Protein AF-A0A3A8Z118-F1 (afdb_monomer)

Sequence (163 aa):
MNEQLIKLVSIFTALAFLLFGGISSLDNIFSGIDKTSILKLLMIGCIWGICLVNLIFVFLFCVSKMTRLNFASTSNPDGTIFQKYPIFWWTNYIIISIFLISAFFYFLVEIRYMEWLLKKMHKEAGIVFLLGGCVLLALIVKMKSVLVEKCNNALHKNEKNGD

Structure (mmCIF, N/CA/C/O backbone):
data_AF-A0A3A8Z118-F1
#
_entry.id   AF-A0A3A8Z118-F1
#
loop_
_atom_site.group_PDB
_atom_site.id
_atom_site.type_symbol
_atom_site.label_atom_id
_atom_site.label_alt_id
_atom_site.label_comp_id
_atom_site.label_asym_id
_atom_site.label_entity_id
_atom_site.label_seq_id
_atom_site.pdbx_PDB_ins_code
_atom_site.Cartn_x
_atom_site.Cartn_y
_atom_site.Cartn_z
_atom_site.occupancy
_atom_site.B_iso_or_equiv
_atom_site.auth_seq_id
_atom_site.auth_comp_id
_atom_site.auth_asym_id
_atom_site.auth_atom_id
_atom_site.pdbx_PDB_model_num
ATOM 1 N N . MET A 1 1 ? -15.848 9.497 34.138 1.00 59.84 1 MET A N 1
ATOM 2 C CA . MET A 1 1 ? -15.289 10.431 33.129 1.00 59.84 1 MET A CA 1
ATOM 3 C C . MET A 1 1 ? -13.767 10.342 32.992 1.00 59.84 1 MET A C 1
ATOM 5 O O . MET A 1 1 ? -13.299 10.327 31.864 1.00 59.84 1 MET A O 1
ATOM 9 N N . ASN A 1 2 ? -12.990 10.217 34.079 1.00 71.12 2 ASN A N 1
ATOM 10 C CA . ASN A 1 2 ? -11.518 10.225 34.002 1.00 71.12 2 ASN A CA 1
ATOM 11 C C . ASN A 1 2 ? -10.911 8.986 33.300 1.00 71.12 2 ASN A C 1
ATOM 13 O O . ASN A 1 2 ? -10.010 9.106 32.480 1.00 71.12 2 ASN A O 1
ATOM 17 N N . GLU A 1 3 ? -11.453 7.790 33.542 1.00 74.25 3 GLU A N 1
ATOM 18 C CA . GLU A 1 3 ? -10.917 6.545 32.962 1.00 74.25 3 GLU A CA 1
ATOM 19 C C . GLU A 1 3 ? -11.049 6.454 31.437 1.00 74.25 3 GLU A C 1
ATOM 21 O O . GLU A 1 3 ? -10.192 5.885 30.765 1.00 74.25 3 GLU A O 1
ATOM 26 N N . GLN A 1 4 ? -12.125 7.004 30.875 1.00 78.31 4 GLN A N 1
ATOM 27 C CA . GLN A 1 4 ? -12.368 6.979 29.433 1.00 78.31 4 GLN A CA 1
ATOM 28 C C . GLN A 1 4 ? -11.451 7.968 28.705 1.00 78.31 4 GLN A C 1
ATOM 30 O O . GLN A 1 4 ? -10.922 7.640 27.645 1.00 78.31 4 GLN A O 1
ATOM 35 N N . LEU A 1 5 ? -11.196 9.131 29.317 1.00 80.00 5 LEU A N 1
ATOM 36 C CA . LEU A 1 5 ? -10.218 10.106 28.837 1.00 80.00 5 LEU A CA 1
ATOM 37 C C . LEU A 1 5 ? -8.804 9.506 28.838 1.00 80.00 5 LEU A C 1
ATOM 39 O O . LEU A 1 5 ? -8.121 9.559 27.822 1.00 80.00 5 LEU A O 1
ATOM 43 N N . 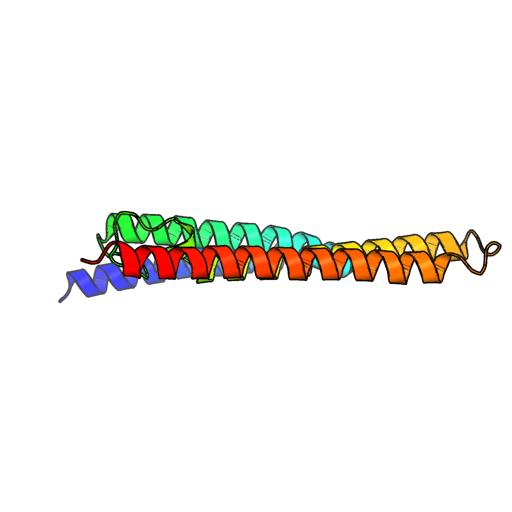ILE A 1 6 ? -8.396 8.864 29.940 1.00 80.69 6 ILE A N 1
ATOM 44 C CA . ILE A 1 6 ? -7.073 8.227 30.058 1.00 80.69 6 ILE A CA 1
ATOM 45 C C . ILE A 1 6 ? -6.897 7.117 29.007 1.00 80.69 6 ILE A C 1
ATOM 47 O O . ILE A 1 6 ? -5.845 7.039 28.375 1.00 80.69 6 ILE A O 1
ATOM 51 N N . LYS A 1 7 ? -7.930 6.294 28.766 1.00 80.19 7 LYS A N 1
ATOM 52 C CA . LYS A 1 7 ? -7.915 5.254 27.718 1.00 80.19 7 LYS A CA 1
ATOM 53 C C . LYS A 1 7 ? -7.808 5.837 26.309 1.00 80.19 7 LYS A C 1
ATOM 55 O O . LYS A 1 7 ? -7.098 5.287 25.476 1.00 80.19 7 LYS A O 1
ATOM 60 N N . LEU A 1 8 ? -8.504 6.935 26.022 1.00 82.94 8 LEU A N 1
ATOM 61 C CA . LEU A 1 8 ? -8.442 7.569 24.706 1.00 82.94 8 LEU A CA 1
ATOM 62 C C . LEU A 1 8 ? -7.069 8.204 24.460 1.00 82.94 8 LEU A C 1
ATOM 64 O O . LEU A 1 8 ? -6.482 8.005 23.397 1.00 82.94 8 LEU A O 1
ATOM 68 N N . VAL A 1 9 ? -6.531 8.905 25.460 1.00 86.12 9 VAL A N 1
ATOM 69 C CA . VAL A 1 9 ? -5.201 9.520 25.387 1.00 86.12 9 VAL A CA 1
ATOM 70 C C . VAL A 1 9 ? -4.116 8.456 25.218 1.00 86.12 9 VAL A C 1
ATOM 72 O O . VAL A 1 9 ? -3.229 8.636 24.391 1.00 86.12 9 VAL A O 1
ATOM 75 N N . SER A 1 10 ? -4.189 7.321 25.922 1.00 81.81 10 SER A N 1
ATOM 76 C CA . SER A 1 10 ? -3.182 6.260 25.783 1.00 81.81 10 SER A CA 1
ATOM 77 C C . SER A 1 10 ? -3.195 5.598 24.400 1.00 81.81 10 SER A C 1
ATOM 79 O O . SER A 1 10 ? -2.128 5.351 23.836 1.00 81.81 10 SER A O 1
ATOM 81 N N . ILE A 1 11 ? -4.376 5.380 23.810 1.00 86.62 11 ILE A N 1
ATOM 82 C CA . ILE A 1 11 ? -4.508 4.879 22.432 1.00 86.62 11 ILE A CA 1
ATOM 83 C C . ILE A 1 11 ? -3.936 5.881 21.435 1.00 86.62 11 ILE A C 1
ATOM 85 O O . ILE A 1 11 ? -3.185 5.496 20.539 1.00 86.62 11 ILE A O 1
ATOM 89 N N . PHE A 1 12 ? -4.279 7.160 21.593 1.00 86.75 12 PHE A N 1
ATOM 90 C CA . PHE A 1 12 ? -3.798 8.216 20.715 1.00 86.75 12 PHE A CA 1
ATOM 91 C C . PHE A 1 12 ? -2.272 8.347 20.774 1.00 86.75 12 PHE A C 1
ATOM 93 O O . PHE A 1 12 ? -1.625 8.352 19.731 1.00 86.75 12 PHE A O 1
ATOM 100 N N . THR A 1 13 ? -1.685 8.365 21.972 1.00 89.94 13 THR A N 1
ATOM 101 C CA . THR A 1 13 ? -0.229 8.439 22.161 1.00 89.94 13 THR A CA 1
ATOM 102 C C . THR A 1 13 ? 0.486 7.251 21.523 1.00 89.94 13 THR A C 1
ATOM 104 O O . THR A 1 13 ? 1.481 7.427 20.824 1.00 89.94 13 THR A O 1
ATOM 107 N N . ALA A 1 14 ? -0.028 6.037 21.713 1.00 88.06 14 ALA A N 1
ATOM 108 C CA . ALA A 1 14 ? 0.589 4.848 21.143 1.00 88.06 14 ALA A CA 1
ATOM 109 C C . ALA A 1 14 ? 0.462 4.796 19.605 1.00 88.06 14 ALA A C 1
ATOM 111 O O . ALA A 1 14 ? 1.430 4.446 18.929 1.00 88.06 14 ALA A O 1
ATOM 112 N N . LEU A 1 15 ? -0.675 5.228 19.038 1.00 89.00 15 LEU A N 1
ATOM 113 C CA . LEU A 1 15 ? -0.822 5.416 17.587 1.00 89.00 15 LEU A CA 1
ATOM 114 C C . LEU A 1 15 ? 0.132 6.486 17.050 1.00 89.00 15 LEU A C 1
ATOM 116 O O . LEU A 1 15 ? 0.747 6.280 16.008 1.00 89.00 15 LEU A O 1
ATOM 120 N N . ALA A 1 16 ? 0.280 7.607 17.757 1.00 90.50 16 ALA A N 1
ATOM 121 C CA . ALA A 1 16 ? 1.174 8.686 17.362 1.00 90.50 16 ALA A CA 1
ATOM 122 C C . ALA A 1 16 ? 2.636 8.220 17.333 1.00 90.50 16 ALA A C 1
ATOM 124 O O . ALA A 1 16 ? 3.325 8.462 16.348 1.00 90.50 16 ALA A O 1
ATOM 125 N N . PHE A 1 17 ? 3.103 7.485 18.346 1.00 90.81 17 PHE A N 1
ATOM 126 C CA . PHE A 1 17 ? 4.460 6.925 18.342 1.00 90.81 17 PHE A CA 1
ATOM 127 C C . PHE A 1 17 ? 4.691 5.927 17.215 1.00 90.81 17 PHE A C 1
ATOM 129 O O . PHE A 1 17 ? 5.751 5.937 16.593 1.00 90.81 17 PHE A O 1
ATOM 136 N N . LEU A 1 18 ? 3.696 5.102 16.913 1.00 92.06 18 LEU A N 1
ATOM 137 C CA . LEU A 1 18 ? 3.774 4.152 15.815 1.00 92.06 18 LEU A CA 1
ATOM 138 C C . LEU A 1 18 ? 3.810 4.862 14.452 1.00 92.06 18 LEU A C 1
ATOM 140 O O . LEU A 1 18 ? 4.612 4.497 13.597 1.00 92.06 18 LEU A O 1
ATOM 144 N N . LEU A 1 19 ? 3.004 5.911 14.261 1.00 91.06 19 LEU A N 1
ATOM 145 C CA . LEU A 1 19 ? 3.004 6.716 13.037 1.00 91.06 19 LEU A CA 1
ATOM 146 C C . LEU A 1 19 ? 4.286 7.536 12.877 1.00 91.06 19 LEU A C 1
ATOM 148 O O . LEU A 1 19 ? 4.879 7.511 11.804 1.00 91.06 19 LEU A O 1
ATOM 152 N N . PHE A 1 20 ? 4.745 8.229 13.920 1.00 92.00 20 PHE A N 1
ATOM 153 C CA . PHE A 1 20 ? 5.975 9.026 13.865 1.00 92.00 20 PHE A CA 1
ATOM 154 C C . PHE A 1 20 ? 7.226 8.154 13.745 1.00 92.00 20 PHE A C 1
ATOM 156 O O . PHE A 1 20 ? 8.113 8.472 12.953 1.00 92.00 20 PHE A O 1
ATOM 163 N N . GLY A 1 21 ? 7.276 7.021 14.452 1.00 90.44 21 GLY A N 1
ATOM 164 C CA . GLY A 1 21 ? 8.319 6.011 14.258 1.00 90.44 21 GLY A CA 1
ATOM 165 C C . GLY A 1 21 ? 8.297 5.447 12.837 1.00 90.44 21 GLY A C 1
ATOM 166 O O . GLY A 1 21 ? 9.344 5.273 12.216 1.00 90.44 21 GLY A O 1
ATOM 167 N N . GLY A 1 22 ? 7.096 5.265 12.283 1.00 91.12 22 GLY A N 1
ATOM 168 C CA . GLY A 1 22 ? 6.890 4.962 10.877 1.00 91.12 22 GLY A CA 1
ATOM 169 C C . GLY A 1 22 ? 7.508 6.011 9.952 1.00 91.12 22 GLY A C 1
ATOM 170 O O . GLY A 1 22 ? 8.419 5.715 9.188 1.00 91.12 22 GLY A O 1
ATOM 171 N N . ILE A 1 23 ? 7.056 7.259 10.034 1.00 91.50 23 ILE A N 1
ATOM 172 C CA . ILE A 1 23 ? 7.531 8.350 9.172 1.00 91.50 23 ILE A CA 1
ATOM 173 C C . ILE A 1 23 ? 9.059 8.478 9.229 1.00 91.50 23 ILE A C 1
ATOM 175 O O . ILE A 1 23 ? 9.691 8.584 8.184 1.00 91.50 23 ILE A O 1
ATOM 179 N N . SER A 1 24 ? 9.664 8.373 10.415 1.00 92.81 24 SER A N 1
ATOM 180 C CA . SER A 1 24 ? 11.125 8.394 10.565 1.00 92.81 24 SER A CA 1
ATOM 181 C C . SER A 1 24 ? 11.815 7.217 9.857 1.00 92.81 24 SER A C 1
ATOM 183 O O . SER A 1 24 ? 12.862 7.385 9.234 1.00 92.81 24 SER A O 1
ATOM 185 N N . SER A 1 25 ? 11.226 6.018 9.891 1.00 90.50 25 SER A N 1
ATOM 186 C CA . SER A 1 25 ? 11.740 4.876 9.129 1.00 90.50 25 SER A CA 1
ATOM 187 C C . SER A 1 25 ? 11.601 5.073 7.617 1.00 90.50 25 SER A C 1
ATOM 189 O O . SER A 1 25 ? 12.498 4.651 6.890 1.00 90.50 25 SER A O 1
ATOM 191 N N . LEU A 1 26 ? 10.514 5.688 7.141 1.00 90.44 26 LEU A N 1
ATOM 192 C CA . LEU A 1 26 ? 10.334 6.001 5.721 1.00 90.44 26 LEU A CA 1
ATOM 193 C C . LEU A 1 26 ? 11.337 7.052 5.245 1.00 90.44 26 LEU A C 1
ATOM 195 O O . LEU A 1 26 ? 11.917 6.899 4.174 1.00 90.44 26 LEU A O 1
ATOM 199 N N . ASP A 1 27 ? 11.575 8.075 6.061 1.00 90.31 27 ASP A N 1
ATOM 200 C CA . ASP A 1 27 ? 12.546 9.129 5.781 1.00 90.31 27 ASP A CA 1
ATOM 201 C C . ASP A 1 27 ? 13.967 8.562 5.643 1.00 90.31 27 ASP A C 1
ATOM 203 O O . ASP A 1 27 ? 14.675 8.874 4.693 1.00 90.31 27 ASP A O 1
ATOM 207 N N . ASN A 1 28 ? 14.348 7.603 6.494 1.00 87.88 28 ASN A N 1
ATOM 208 C CA . ASN A 1 28 ? 15.620 6.882 6.362 1.00 87.88 28 ASN A CA 1
ATOM 209 C C . ASN A 1 28 ? 15.716 6.007 5.097 1.00 87.88 28 ASN A C 1
ATOM 211 O O . ASN A 1 28 ? 16.806 5.801 4.568 1.00 87.88 28 ASN A O 1
ATOM 215 N N . ILE A 1 29 ? 14.598 5.474 4.596 1.00 86.56 29 ILE A N 1
ATOM 216 C CA . ILE A 1 29 ? 14.576 4.759 3.308 1.00 86.56 29 ILE A CA 1
ATOM 217 C C . ILE A 1 29 ? 14.739 5.761 2.155 1.00 86.56 29 ILE A C 1
ATOM 219 O O . ILE A 1 29 ? 15.408 5.465 1.164 1.00 86.56 29 ILE A O 1
ATOM 223 N N . PHE A 1 30 ? 14.161 6.956 2.292 1.00 83.75 30 PHE A N 1
ATOM 224 C CA . PHE A 1 30 ? 14.249 8.043 1.320 1.00 83.75 30 PHE A CA 1
ATOM 225 C C . PHE A 1 30 ? 15.589 8.788 1.344 1.00 83.75 30 PHE A C 1
ATOM 227 O O . PHE A 1 30 ? 16.051 9.231 0.300 1.00 83.75 30 PHE A O 1
ATOM 234 N N . SER A 1 31 ? 16.308 8.846 2.458 1.00 83.19 31 SER A N 1
ATOM 235 C CA . SER A 1 31 ? 17.651 9.441 2.486 1.00 83.19 31 SER A CA 1
ATOM 236 C C . SER A 1 31 ? 18.685 8.638 1.673 1.00 83.19 31 SER A C 1
ATOM 238 O O . SER A 1 31 ? 19.727 9.167 1.296 1.00 83.19 31 SER A O 1
ATOM 240 N N . GLY A 1 32 ? 18.381 7.387 1.301 1.00 73.75 32 GLY A N 1
ATOM 241 C CA . GLY A 1 32 ? 19.169 6.575 0.361 1.00 73.75 32 GLY A CA 1
ATOM 242 C C . GLY A 1 32 ? 18.953 6.887 -1.133 1.00 73.75 32 GLY A C 1
ATOM 243 O O . GLY A 1 32 ? 19.500 6.177 -1.988 1.00 73.75 32 GLY A O 1
ATOM 244 N N . ILE A 1 33 ? 18.152 7.908 -1.469 1.00 67.50 33 ILE A N 1
ATOM 245 C CA . ILE A 1 33 ? 17.766 8.277 -2.846 1.00 67.50 33 ILE A CA 1
ATOM 246 C C . ILE A 1 33 ? 18.957 8.635 -3.732 1.00 67.50 33 ILE A C 1
ATOM 248 O O . ILE A 1 33 ? 18.944 8.284 -4.910 1.00 67.50 33 ILE A O 1
ATOM 252 N N . ASP A 1 34 ? 20.010 9.245 -3.186 1.00 61.44 34 ASP A N 1
ATOM 253 C CA . ASP A 1 34 ? 21.132 9.749 -3.993 1.00 61.44 34 ASP A CA 1
ATOM 254 C C . ASP A 1 34 ? 21.880 8.650 -4.769 1.00 61.44 34 ASP A C 1
ATOM 256 O O . ASP A 1 34 ? 22.602 8.932 -5.723 1.00 61.44 34 ASP A O 1
ATOM 260 N N . LYS A 1 35 ? 21.689 7.375 -4.400 1.00 60.78 35 LYS A N 1
ATOM 261 C CA . LYS A 1 35 ? 22.304 6.219 -5.072 1.00 60.78 35 LYS A CA 1
ATOM 262 C C . LYS A 1 35 ? 21.338 5.407 -5.935 1.00 60.78 35 LYS A C 1
ATOM 264 O O . LYS A 1 35 ? 21.785 4.502 -6.640 1.00 60.78 35 LYS A O 1
ATOM 269 N N . THR A 1 36 ? 20.032 5.681 -5.893 1.00 67.56 36 THR A N 1
ATOM 270 C CA . THR A 1 36 ? 19.023 4.746 -6.412 1.00 67.56 36 THR A CA 1
ATOM 271 C C . THR A 1 36 ? 17.957 5.440 -7.260 1.00 67.56 36 THR A C 1
ATOM 273 O O . THR A 1 36 ? 17.407 6.466 -6.886 1.00 67.56 36 THR A O 1
ATOM 276 N N . SER A 1 37 ? 17.595 4.842 -8.400 1.00 79.38 37 SER A N 1
ATOM 277 C CA . SER A 1 37 ? 16.495 5.322 -9.250 1.00 79.38 37 SER A CA 1
ATOM 278 C C . SER A 1 37 ? 15.175 5.438 -8.473 1.00 79.38 37 SER A C 1
ATOM 280 O O . SER A 1 37 ? 14.818 4.508 -7.743 1.00 79.38 37 SER A O 1
ATOM 282 N N . ILE A 1 38 ? 14.397 6.492 -8.733 1.00 81.94 38 ILE A N 1
ATOM 283 C CA . ILE A 1 38 ? 13.114 6.777 -8.062 1.00 81.94 38 ILE A CA 1
ATOM 284 C C . ILE A 1 38 ? 12.105 5.611 -8.109 1.00 81.94 38 ILE A C 1
ATOM 286 O O . ILE A 1 38 ? 11.318 5.424 -7.188 1.00 81.94 38 ILE A O 1
ATOM 290 N N . LEU A 1 39 ? 12.174 4.763 -9.141 1.00 82.56 39 LEU A N 1
ATOM 291 C CA . LEU A 1 39 ? 11.342 3.561 -9.289 1.00 82.56 39 LEU A CA 1
ATOM 292 C C . LEU A 1 39 ? 11.636 2.489 -8.234 1.00 82.56 39 LEU A C 1
ATOM 294 O O . LEU A 1 39 ? 10.718 1.927 -7.639 1.00 82.56 39 LEU A O 1
ATOM 298 N N . LYS A 1 40 ? 12.919 2.227 -7.964 1.00 83.06 40 LYS A N 1
ATOM 299 C CA . LYS A 1 40 ? 13.341 1.288 -6.913 1.00 83.06 40 LYS A CA 1
ATOM 300 C C . LYS A 1 40 ? 12.924 1.794 -5.538 1.00 83.06 40 LYS A C 1
ATOM 302 O O . LYS A 1 40 ? 12.463 1.007 -4.715 1.00 83.06 40 LYS A O 1
ATOM 307 N N . LEU A 1 41 ? 13.011 3.108 -5.334 1.00 86.88 41 LEU A N 1
ATOM 308 C CA . LEU A 1 41 ? 12.538 3.757 -4.121 1.00 86.88 41 LEU A CA 1
ATOM 309 C C . LEU A 1 41 ? 11.022 3.598 -3.926 1.00 86.88 41 LEU A C 1
ATOM 311 O O . LEU A 1 41 ? 10.555 3.261 -2.841 1.00 86.88 41 LEU A O 1
ATOM 315 N N . LEU A 1 42 ? 10.246 3.797 -4.991 1.00 88.31 42 LEU A N 1
ATOM 316 C CA . LEU A 1 42 ? 8.798 3.625 -4.952 1.00 88.31 42 LEU A CA 1
ATOM 317 C C . LEU A 1 42 ? 8.420 2.177 -4.599 1.00 88.31 42 LEU A C 1
ATOM 319 O O . LEU A 1 42 ? 7.505 1.955 -3.808 1.00 88.31 42 LEU A O 1
ATOM 323 N N . MET A 1 43 ? 9.150 1.188 -5.129 1.00 87.69 43 MET A N 1
ATOM 324 C CA . MET A 1 43 ? 8.940 -0.226 -4.800 1.00 87.69 43 MET A CA 1
ATOM 325 C C . MET A 1 43 ? 9.224 -0.538 -3.324 1.00 87.69 43 MET A C 1
ATOM 327 O O . MET A 1 43 ? 8.374 -1.141 -2.666 1.00 87.69 43 MET A O 1
ATOM 331 N N . ILE A 1 44 ? 10.369 -0.105 -2.779 1.0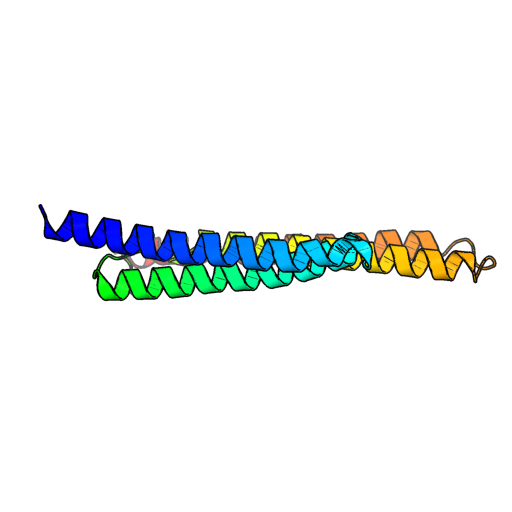0 89.62 44 ILE A N 1
ATOM 332 C CA . ILE A 1 44 ? 10.690 -0.326 -1.357 1.00 89.62 44 ILE A CA 1
ATOM 333 C C . ILE A 1 44 ? 9.719 0.430 -0.438 1.00 89.62 44 ILE A C 1
ATOM 335 O O . ILE A 1 44 ? 9.283 -0.121 0.571 1.00 89.62 44 ILE A O 1
ATOM 339 N N . GLY A 1 45 ? 9.292 1.635 -0.829 1.00 89.94 45 GLY A N 1
ATOM 340 C CA . GLY A 1 45 ? 8.281 2.413 -0.116 1.00 89.94 45 GLY A CA 1
ATOM 341 C C . GLY A 1 45 ? 6.916 1.722 -0.074 1.00 89.94 45 GLY A C 1
ATOM 342 O O . GLY A 1 45 ? 6.257 1.740 0.961 1.00 89.94 45 GLY A O 1
ATOM 343 N N . CYS A 1 46 ? 6.505 1.041 -1.150 1.00 90.81 46 CYS A N 1
ATOM 344 C CA . CYS A 1 46 ? 5.270 0.250 -1.152 1.00 90.81 46 CYS A CA 1
ATOM 345 C C . CYS A 1 46 ? 5.360 -0.965 -0.215 1.00 90.81 46 CYS A C 1
ATOM 347 O O . CYS A 1 46 ? 4.420 -1.223 0.534 1.00 90.81 46 CYS A O 1
ATOM 349 N N . ILE A 1 47 ? 6.486 -1.691 -0.217 1.00 91.00 47 ILE A N 1
ATOM 350 C CA . ILE A 1 47 ? 6.713 -2.826 0.699 1.00 91.00 47 ILE A CA 1
ATOM 351 C C . ILE A 1 47 ? 6.652 -2.345 2.151 1.00 91.00 47 ILE A C 1
ATOM 353 O O . ILE A 1 47 ? 5.968 -2.935 2.991 1.00 91.00 47 ILE A O 1
ATOM 357 N N . TRP A 1 48 ? 7.330 -1.235 2.432 1.00 92.12 48 TRP A N 1
ATOM 358 C CA . TRP A 1 48 ? 7.326 -0.610 3.744 1.00 92.12 48 TRP A CA 1
ATOM 359 C C . TRP A 1 48 ? 5.925 -0.120 4.148 1.00 92.12 48 TRP A C 1
ATOM 361 O O . TRP A 1 48 ? 5.482 -0.374 5.267 1.00 92.12 48 TRP A O 1
ATOM 371 N N . GLY A 1 49 ? 5.177 0.488 3.224 1.00 90.31 49 GLY A N 1
ATOM 372 C CA . GLY A 1 49 ? 3.799 0.932 3.444 1.00 90.31 49 GLY A CA 1
ATOM 373 C C . GLY A 1 49 ? 2.842 -0.220 3.765 1.00 90.31 49 GLY A C 1
ATOM 374 O O . GLY A 1 49 ? 2.032 -0.099 4.682 1.00 90.31 49 GLY A O 1
ATOM 375 N N . ILE A 1 50 ? 2.972 -1.365 3.082 1.00 91.50 50 ILE A N 1
ATOM 376 C CA . ILE A 1 50 ? 2.217 -2.587 3.413 1.00 91.50 50 ILE A CA 1
ATOM 377 C C . ILE A 1 50 ? 2.549 -3.034 4.838 1.00 91.50 50 ILE A C 1
ATOM 379 O O . ILE A 1 50 ? 1.641 -3.332 5.616 1.00 91.50 50 ILE A O 1
ATOM 383 N N . CYS A 1 51 ? 3.832 -3.057 5.206 1.00 90.69 51 CYS A N 1
ATOM 384 C CA . CYS A 1 51 ? 4.257 -3.422 6.556 1.00 90.69 51 CYS A CA 1
ATOM 385 C C . CYS A 1 51 ? 3.635 -2.493 7.610 1.00 90.69 51 CYS A C 1
ATOM 387 O O . CYS A 1 51 ? 3.032 -2.968 8.573 1.00 90.69 51 CYS A O 1
ATOM 389 N N . LEU A 1 52 ? 3.690 -1.177 7.391 1.00 91.75 52 LEU A N 1
ATOM 390 C CA . LEU A 1 52 ? 3.160 -0.195 8.330 1.00 91.75 52 LEU A CA 1
ATOM 391 C C . LEU A 1 52 ? 1.634 -0.293 8.486 1.00 91.75 52 LEU A C 1
ATOM 393 O O . LEU A 1 52 ? 1.137 -0.275 9.610 1.00 91.75 52 LEU A O 1
ATOM 397 N N . VAL A 1 53 ? 0.882 -0.464 7.394 1.00 89.25 53 VAL A N 1
ATOM 398 C CA . VAL A 1 53 ? -0.582 -0.643 7.452 1.00 89.25 53 VAL A CA 1
ATOM 399 C C . VAL A 1 53 ? -0.960 -1.921 8.211 1.00 89.25 53 VAL A C 1
ATOM 401 O O . VAL A 1 53 ? -1.889 -1.901 9.021 1.00 89.25 53 VAL A O 1
ATOM 404 N N . ASN A 1 54 ? -0.223 -3.019 8.013 1.00 89.50 54 ASN A N 1
ATOM 405 C CA . ASN A 1 54 ? -0.397 -4.253 8.789 1.00 89.50 54 ASN A CA 1
ATOM 406 C C . ASN A 1 54 ? -0.090 -4.050 10.278 1.00 89.50 54 ASN A C 1
ATOM 408 O O . ASN A 1 54 ? -0.837 -4.524 11.134 1.00 89.50 54 ASN A O 1
ATOM 412 N N . LEU A 1 55 ? 0.975 -3.314 10.594 1.00 89.25 55 LEU A N 1
ATOM 413 C CA . LEU A 1 55 ? 1.378 -3.035 11.968 1.00 89.25 55 LEU A CA 1
ATOM 414 C C . LEU A 1 55 ? 0.336 -2.160 12.684 1.00 89.25 55 LEU A C 1
ATOM 416 O O . LEU A 1 55 ? -0.082 -2.501 13.789 1.00 89.25 55 LEU A O 1
ATOM 420 N N . ILE A 1 56 ? -0.177 -1.110 12.026 1.00 88.62 56 ILE A N 1
ATOM 421 C CA . ILE A 1 56 ? -1.311 -0.308 12.520 1.00 88.62 56 ILE A CA 1
ATOM 422 C C . ILE A 1 56 ? -2.531 -1.198 12.780 1.00 88.62 56 ILE A C 1
ATOM 424 O O . ILE A 1 56 ? -3.190 -1.054 13.808 1.00 88.62 56 ILE A O 1
ATOM 428 N N . PHE A 1 57 ? -2.842 -2.122 11.870 1.00 85.06 57 PHE A N 1
ATOM 429 C CA . PHE A 1 57 ? -3.995 -3.006 12.013 1.00 85.06 57 PHE A CA 1
ATOM 430 C C . PHE A 1 57 ? -3.880 -3.933 13.228 1.00 85.06 57 PHE A C 1
ATOM 432 O O . PHE A 1 57 ? -4.804 -4.000 14.040 1.00 85.06 57 PHE A O 1
ATOM 439 N N . VAL A 1 58 ? -2.735 -4.602 13.397 1.00 85.62 58 VAL A N 1
ATOM 440 C CA . VAL A 1 58 ? -2.462 -5.443 14.574 1.00 85.62 58 VAL A CA 1
ATOM 441 C C . VAL A 1 58 ? -2.510 -4.607 15.850 1.00 85.62 58 VAL A C 1
ATOM 443 O O . VAL A 1 58 ? -3.098 -5.026 16.847 1.00 85.62 58 VAL A O 1
ATOM 446 N N . PHE A 1 59 ? -1.952 -3.398 15.814 1.00 84.94 59 PHE A N 1
ATOM 447 C CA . PHE A 1 59 ? -1.980 -2.481 16.943 1.00 84.94 59 PHE A CA 1
ATOM 448 C C . PHE A 1 59 ? -3.417 -2.097 17.341 1.00 84.94 59 PHE A C 1
ATOM 450 O O . PHE A 1 59 ? -3.799 -2.245 18.503 1.00 84.94 59 PHE A O 1
ATOM 457 N N . LEU A 1 60 ? -4.249 -1.681 16.380 1.00 81.56 60 LEU A N 1
ATOM 458 C CA . LEU A 1 60 ? -5.664 -1.369 16.608 1.00 81.56 60 LEU A CA 1
ATOM 459 C C . LEU A 1 60 ? -6.454 -2.592 17.097 1.00 81.56 60 LEU A C 1
ATOM 461 O O . LEU A 1 60 ? -7.332 -2.460 17.952 1.00 81.56 60 LEU A O 1
ATOM 465 N N . PHE A 1 61 ? -6.123 -3.790 16.613 1.00 79.25 61 PHE A N 1
ATOM 466 C CA . PHE A 1 61 ? -6.715 -5.037 17.094 1.00 79.25 61 PHE A CA 1
ATOM 467 C C . PHE A 1 61 ? -6.375 -5.306 18.570 1.00 79.25 61 PHE A C 1
ATOM 469 O O . PHE A 1 61 ? -7.262 -5.628 19.366 1.00 79.25 61 PHE A O 1
ATOM 476 N N . CYS A 1 62 ? -5.116 -5.108 18.969 1.00 80.19 62 CYS A N 1
ATOM 477 C CA . CYS A 1 62 ? -4.688 -5.208 20.366 1.00 80.19 62 CYS A CA 1
ATOM 478 C C . CYS A 1 62 ? -5.393 -4.171 21.253 1.00 80.19 62 CYS A C 1
ATOM 480 O O . CYS A 1 62 ? -5.905 -4.511 22.321 1.00 80.19 62 CYS A O 1
ATOM 482 N N . VAL A 1 63 ? -5.497 -2.924 20.786 1.00 79.19 63 VAL A N 1
ATOM 483 C CA . VAL A 1 63 ? -6.228 -1.853 21.478 1.00 79.19 63 VAL A CA 1
ATOM 484 C C . VAL A 1 63 ? -7.705 -2.207 21.666 1.00 79.19 63 VAL A C 1
ATOM 486 O O . VAL A 1 63 ? -8.246 -2.034 22.761 1.00 79.19 63 VAL A O 1
ATOM 489 N N . SER A 1 64 ? -8.361 -2.740 20.633 1.00 72.69 64 SER A N 1
ATOM 490 C CA . SER A 1 64 ? -9.756 -3.195 20.694 1.00 72.69 64 SER A CA 1
ATOM 491 C C . SER A 1 64 ? -9.948 -4.288 21.753 1.00 72.69 64 SER A C 1
ATOM 493 O O . SER A 1 64 ? -10.878 -4.215 22.559 1.00 72.69 64 SER A O 1
ATOM 495 N N . LYS A 1 65 ? -9.018 -5.250 21.838 1.00 72.81 65 LYS A N 1
ATOM 496 C CA . LYS A 1 65 ? -9.004 -6.288 22.884 1.00 72.81 65 LYS A CA 1
ATOM 497 C C . LYS A 1 65 ? -8.820 -5.714 24.293 1.00 72.81 65 LYS A C 1
ATOM 499 O O . LYS A 1 65 ? -9.520 -6.145 25.206 1.00 72.81 65 LYS A O 1
ATOM 504 N N . MET A 1 66 ? -7.920 -4.746 24.478 1.00 70.94 66 MET A N 1
ATOM 505 C CA . MET A 1 66 ? -7.643 -4.138 25.790 1.00 70.94 66 MET A CA 1
ATOM 506 C C . MET A 1 66 ? -8.776 -3.232 26.279 1.00 70.94 66 MET A C 1
ATOM 508 O O . MET A 1 66 ? -9.076 -3.192 27.470 1.00 70.94 66 MET A O 1
ATOM 512 N N . THR A 1 67 ? -9.434 -2.516 25.368 1.00 70.19 67 THR A N 1
ATOM 513 C CA . THR A 1 67 ? -10.524 -1.591 25.712 1.00 70.19 67 THR A CA 1
ATOM 514 C C . THR A 1 67 ? -11.906 -2.230 25.720 1.00 70.19 67 THR A C 1
ATOM 516 O O . THR A 1 67 ? -12.856 -1.587 26.164 1.00 70.19 67 THR A O 1
ATOM 519 N N . ARG A 1 68 ? -12.026 -3.487 25.265 1.00 64.12 68 ARG A N 1
ATOM 520 C CA . ARG A 1 68 ? -13.299 -4.187 25.009 1.00 64.12 68 ARG A CA 1
ATOM 521 C C . ARG A 1 68 ? -14.242 -3.418 24.072 1.00 64.12 68 ARG A C 1
ATOM 523 O O . ARG A 1 68 ? -15.441 -3.682 24.051 1.00 64.12 68 ARG A O 1
ATOM 530 N N . LEU A 1 69 ? -13.711 -2.480 23.291 1.00 62.66 69 LEU A N 1
ATOM 531 C CA . LEU A 1 69 ? -14.468 -1.743 22.288 1.00 62.66 69 LEU A CA 1
ATOM 532 C C . LEU A 1 69 ? -14.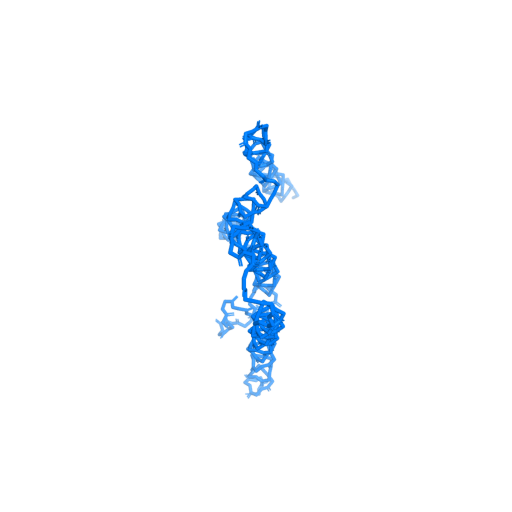482 -2.554 20.993 1.00 62.66 69 LEU A C 1
ATOM 534 O O . LEU A 1 69 ? -13.426 -2.922 20.473 1.00 62.66 69 LEU A O 1
ATOM 538 N N . ASN A 1 70 ? -15.674 -2.844 20.469 1.00 57.44 70 ASN A N 1
ATOM 539 C CA . ASN A 1 70 ? -15.827 -3.538 19.194 1.00 57.44 70 ASN A CA 1
ATOM 540 C C . ASN A 1 70 ? -15.458 -2.579 18.052 1.00 57.44 70 ASN A C 1
ATOM 542 O O . ASN A 1 70 ? -16.236 -1.708 17.688 1.00 57.44 70 ASN A O 1
ATOM 546 N N . PHE A 1 71 ? -14.275 -2.764 17.465 1.00 55.66 71 PHE A N 1
ATOM 547 C CA . PHE A 1 71 ? -13.805 -2.035 16.273 1.00 55.66 71 PHE A CA 1
ATOM 548 C C . PHE A 1 71 ? -14.400 -2.580 14.958 1.00 55.66 71 PHE A C 1
ATOM 550 O O . PHE A 1 71 ? -13.874 -2.355 13.873 1.00 55.66 71 PHE A O 1
ATOM 557 N N . ALA A 1 72 ? -15.464 -3.371 15.071 1.00 54.38 72 ALA A N 1
ATOM 558 C CA . ALA A 1 72 ? -16.125 -4.063 13.982 1.00 54.38 72 ALA A CA 1
ATOM 559 C C . ALA A 1 72 ? -17.139 -3.141 13.304 1.00 54.38 72 ALA A C 1
ATOM 561 O O . ALA A 1 72 ? -18.042 -2.654 13.978 1.00 54.38 72 ALA A O 1
ATOM 562 N N . SER A 1 73 ? -17.085 -2.982 11.979 1.00 49.97 73 SER A N 1
ATOM 563 C CA . SER A 1 73 ? -18.175 -2.315 11.242 1.00 49.97 73 SER A CA 1
ATOM 564 C C . SER A 1 73 ? -19.490 -3.114 11.227 1.00 49.97 73 SER A C 1
ATOM 566 O O . SER A 1 73 ? -20.494 -2.628 10.717 1.00 49.97 73 SER A O 1
ATOM 568 N N . THR A 1 74 ? -19.518 -4.336 11.770 1.00 46.59 74 THR A N 1
ATOM 569 C CA . THR A 1 74 ? -20.711 -5.192 11.812 1.00 46.59 74 THR A CA 1
ATOM 570 C C . THR A 1 74 ? -20.775 -5.946 13.139 1.00 46.59 74 THR A C 1
ATOM 572 O O . THR A 1 74 ? -19.766 -6.462 13.617 1.00 46.59 74 THR A O 1
ATOM 575 N N . SER A 1 75 ? -21.975 -6.016 13.721 1.00 47.16 75 SER A N 1
ATOM 576 C CA . SER A 1 75 ? -22.262 -6.670 15.007 1.00 47.16 75 SER A CA 1
ATOM 577 C C . SER A 1 75 ? -22.440 -8.195 14.907 1.00 47.16 75 SER A C 1
ATOM 579 O O . SER A 1 75 ? -22.759 -8.832 15.909 1.00 47.16 75 SER A O 1
ATOM 581 N N . ASN A 1 76 ? -22.249 -8.788 13.721 1.00 48.28 76 ASN A N 1
ATOM 582 C CA . ASN A 1 76 ? -22.477 -10.214 13.495 1.00 48.28 76 ASN A CA 1
ATOM 583 C C . ASN A 1 76 ? -21.245 -11.058 13.877 1.00 48.28 76 ASN A C 1
ATOM 585 O O . ASN A 1 76 ? -20.153 -10.813 13.352 1.00 48.28 76 ASN A O 1
ATOM 589 N N . PRO A 1 77 ? -21.403 -12.064 14.762 1.00 51.97 77 PRO A N 1
ATOM 590 C CA . PRO A 1 77 ? -20.319 -12.944 15.204 1.00 51.97 77 PRO A CA 1
ATOM 591 C C . PRO A 1 77 ? -19.768 -13.850 14.087 1.00 51.97 77 PRO A C 1
ATOM 593 O O . PRO A 1 77 ? -18.604 -14.236 14.161 1.00 51.97 77 PRO A O 1
ATOM 596 N N . ASP A 1 78 ? -20.545 -14.090 13.023 1.00 48.69 78 ASP A N 1
ATOM 597 C CA . ASP A 1 78 ? -20.177 -14.941 11.875 1.00 48.69 78 ASP A CA 1
ATOM 598 C C . ASP A 1 78 ? -19.614 -14.169 10.663 1.00 48.69 78 ASP A C 1
ATOM 600 O O . ASP A 1 78 ? -19.406 -14.727 9.581 1.00 48.69 78 ASP A O 1
ATOM 604 N N . GLY A 1 79 ? -19.357 -12.866 10.817 1.00 47.69 79 GLY A N 1
ATOM 605 C CA . GLY A 1 79 ? -18.778 -12.038 9.760 1.00 47.69 79 GLY A CA 1
ATOM 606 C C . GLY A 1 79 ? -17.295 -12.347 9.533 1.00 47.69 79 GLY A C 1
ATOM 607 O O . GLY A 1 79 ? -16.462 -12.157 10.421 1.00 47.69 79 GLY A O 1
ATOM 608 N N . THR A 1 80 ? -16.930 -12.775 8.322 1.00 53.28 80 THR A N 1
ATOM 609 C CA . THR A 1 80 ? -15.527 -12.945 7.898 1.00 53.28 80 THR A CA 1
ATOM 610 C C . THR A 1 80 ? -14.685 -11.688 8.174 1.00 53.28 80 THR A C 1
ATOM 612 O O . THR A 1 80 ? -15.170 -10.568 8.029 1.00 53.28 80 THR A O 1
ATOM 615 N N . ILE A 1 81 ? -13.387 -11.852 8.480 1.00 54.62 81 ILE A N 1
ATOM 616 C CA . ILE A 1 81 ? -12.422 -10.758 8.767 1.00 54.62 81 ILE A CA 1
ATOM 617 C C . ILE A 1 81 ? -12.453 -9.647 7.693 1.00 54.62 81 ILE A C 1
ATOM 619 O O . ILE A 1 81 ? -12.265 -8.471 8.001 1.00 54.62 81 ILE A O 1
ATOM 623 N N . PHE A 1 82 ? -12.767 -10.013 6.447 1.00 50.22 82 PHE A N 1
ATOM 624 C CA . PHE A 1 82 ? -12.954 -9.111 5.305 1.00 50.22 82 PHE A CA 1
ATOM 625 C C . PHE A 1 82 ? -14.092 -8.092 5.472 1.00 50.22 82 PHE A C 1
ATOM 627 O O . PHE A 1 82 ? -13.979 -6.969 4.995 1.00 50.22 82 PHE A O 1
ATOM 634 N N . GLN A 1 83 ? -15.170 -8.466 6.156 1.00 53.66 83 GLN A N 1
ATOM 635 C CA . GLN A 1 83 ? -16.345 -7.621 6.376 1.00 53.66 83 GLN A CA 1
ATOM 636 C C . GLN A 1 83 ? -16.187 -6.751 7.625 1.00 53.66 83 GLN A C 1
ATOM 638 O O . GLN A 1 83 ? -16.709 -5.643 7.702 1.00 53.66 83 GLN A O 1
ATOM 643 N N . LYS A 1 84 ? -15.406 -7.244 8.592 1.00 61.72 84 LYS A N 1
ATOM 644 C CA . LYS A 1 84 ? -15.112 -6.534 9.835 1.00 61.72 84 LYS A CA 1
ATOM 645 C C . LYS A 1 84 ? -14.184 -5.333 9.614 1.00 61.72 84 LYS A C 1
ATOM 647 O O . LYS A 1 84 ? -14.308 -4.350 10.339 1.00 61.72 84 LYS A O 1
ATOM 652 N N . TYR A 1 85 ? -13.306 -5.403 8.602 1.00 69.81 85 TYR A N 1
ATOM 653 C CA . TYR A 1 85 ? -12.285 -4.388 8.303 1.00 69.81 85 TYR A CA 1
ATOM 654 C C . TYR A 1 85 ? -12.124 -4.106 6.792 1.00 69.81 85 TYR A C 1
ATOM 656 O O . TYR A 1 85 ? -11.049 -4.338 6.229 1.00 69.81 85 TYR A O 1
ATOM 664 N N . PRO A 1 86 ? -13.158 -3.580 6.108 1.00 67.44 86 PRO A N 1
ATOM 665 C CA . PRO A 1 86 ? -13.110 -3.336 4.665 1.00 67.44 86 PRO A CA 1
ATOM 666 C C . PRO A 1 86 ? -12.030 -2.314 4.281 1.00 67.44 86 PRO A C 1
ATOM 668 O O . PRO A 1 86 ? -11.329 -2.501 3.290 1.00 67.44 86 PRO A O 1
ATOM 671 N N . ILE A 1 87 ? -11.834 -1.271 5.097 1.00 74.06 87 ILE A N 1
ATOM 672 C CA . ILE A 1 87 ? -10.843 -0.210 4.851 1.00 74.06 87 ILE A CA 1
ATOM 673 C C . ILE A 1 87 ? -9.428 -0.792 4.764 1.00 74.06 87 ILE A C 1
ATOM 675 O O . ILE A 1 87 ? -8.694 -0.487 3.831 1.00 74.06 87 ILE A O 1
ATOM 679 N N . PHE A 1 88 ? -9.065 -1.690 5.681 1.00 81.75 88 PHE A N 1
ATOM 680 C CA . PHE A 1 88 ? -7.745 -2.320 5.708 1.00 81.75 88 PHE A CA 1
ATOM 681 C C . PHE A 1 88 ? -7.446 -3.120 4.430 1.00 81.75 88 PHE A C 1
ATOM 683 O O . PHE A 1 88 ? -6.347 -3.037 3.874 1.00 81.75 88 PHE A O 1
ATOM 690 N N . TRP A 1 89 ? -8.432 -3.873 3.937 1.00 77.06 89 TRP A N 1
ATOM 691 C CA . TRP A 1 89 ? -8.295 -4.636 2.698 1.00 77.06 89 TRP A CA 1
ATOM 692 C C . TRP A 1 89 ? -8.182 -3.732 1.471 1.00 77.06 89 TRP A C 1
ATOM 694 O O . TRP A 1 89 ? -7.324 -3.970 0.622 1.00 77.06 89 TRP A O 1
ATOM 704 N N . TRP A 1 90 ? -8.986 -2.668 1.402 1.00 78.06 90 TRP A N 1
ATOM 705 C CA . TRP A 1 90 ? -8.900 -1.680 0.326 1.00 78.06 90 TRP A CA 1
ATOM 706 C C . TRP A 1 90 ? -7.556 -0.945 0.314 1.00 78.06 90 TRP A C 1
ATOM 708 O O . TRP A 1 90 ? -6.966 -0.786 -0.753 1.00 78.06 90 TRP A O 1
ATOM 718 N N . THR A 1 91 ? -7.025 -0.555 1.475 1.00 84.00 91 THR A N 1
ATOM 719 C CA . THR A 1 91 ? -5.712 0.099 1.565 1.00 84.00 91 THR A CA 1
ATOM 720 C C . THR A 1 91 ? -4.588 -0.823 1.089 1.00 84.00 91 THR A C 1
ATOM 722 O O . THR A 1 91 ? -3.793 -0.415 0.244 1.00 84.00 91 THR A O 1
ATOM 725 N N . ASN A 1 92 ? -4.539 -2.077 1.556 1.00 87.00 92 ASN A N 1
ATOM 726 C CA . ASN A 1 92 ? -3.530 -3.035 1.086 1.00 87.00 92 ASN A CA 1
ATOM 727 C C . ASN A 1 92 ? -3.647 -3.296 -0.420 1.00 87.00 92 ASN A C 1
ATOM 729 O O . ASN A 1 92 ? -2.637 -3.343 -1.119 1.00 87.00 92 ASN A O 1
ATOM 733 N N . TYR A 1 93 ? -4.874 -3.413 -0.935 1.00 83.06 93 TYR A N 1
ATOM 734 C CA . TYR A 1 93 ? -5.120 -3.584 -2.362 1.00 83.06 93 TYR A CA 1
ATOM 735 C C . TYR A 1 93 ? -4.572 -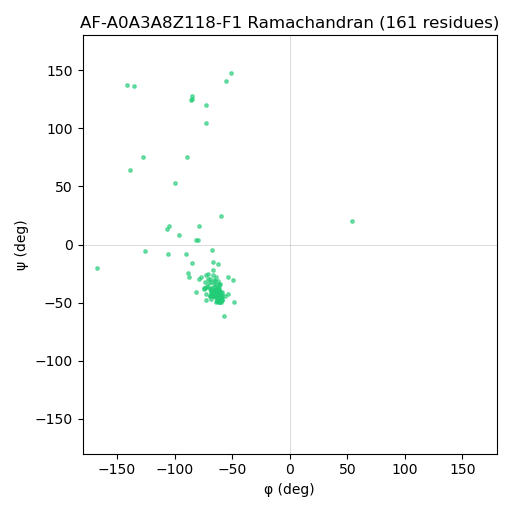2.412 -3.194 1.00 83.06 93 TYR A C 1
ATOM 737 O O . TYR A 1 93 ? -3.885 -2.637 -4.192 1.00 83.06 93 TYR A O 1
ATOM 745 N N . ILE A 1 94 ? -4.813 -1.168 -2.766 1.00 85.75 94 ILE A N 1
ATOM 746 C CA . ILE A 1 94 ? -4.301 0.029 -3.449 1.00 85.75 94 ILE A CA 1
ATOM 747 C C . ILE A 1 94 ? -2.768 0.031 -3.465 1.00 85.75 94 ILE A C 1
ATOM 749 O O . ILE A 1 94 ? -2.174 0.245 -4.522 1.00 85.75 94 ILE A O 1
ATOM 753 N N . ILE A 1 95 ? -2.116 -0.258 -2.333 1.00 88.25 95 ILE A N 1
ATOM 754 C CA . ILE A 1 95 ? -0.646 -0.245 -2.256 1.00 88.25 95 ILE A CA 1
ATOM 755 C C . ILE A 1 95 ? -0.037 -1.345 -3.137 1.00 88.25 95 ILE A C 1
ATOM 757 O O . ILE A 1 95 ? 0.912 -1.083 -3.875 1.00 88.25 95 ILE A O 1
ATOM 761 N N . ILE A 1 96 ? -0.608 -2.555 -3.136 1.00 88.12 96 ILE A N 1
ATOM 762 C CA . ILE A 1 96 ? -0.159 -3.655 -4.006 1.00 88.12 96 ILE A CA 1
ATOM 763 C C . ILE A 1 96 ? -0.352 -3.301 -5.487 1.00 88.12 96 ILE A C 1
ATOM 765 O O . ILE A 1 96 ? 0.510 -3.599 -6.312 1.00 88.12 96 ILE A O 1
ATOM 769 N N . SER A 1 97 ? -1.453 -2.630 -5.837 1.00 85.00 97 SER A N 1
ATOM 770 C CA . SER A 1 97 ? -1.684 -2.166 -7.207 1.00 85.00 97 SER A CA 1
ATOM 771 C C . SER A 1 97 ? -0.622 -1.156 -7.646 1.00 85.00 97 SER A C 1
ATOM 773 O O . SER A 1 97 ? -0.100 -1.268 -8.753 1.00 85.00 97 SER A O 1
ATOM 775 N N . ILE A 1 98 ? -0.274 -0.189 -6.790 1.00 87.06 98 ILE A N 1
ATOM 776 C CA . ILE A 1 98 ? 0.782 0.795 -7.076 1.00 87.06 98 ILE A CA 1
ATOM 777 C C . ILE A 1 98 ? 2.139 0.096 -7.213 1.00 87.06 98 ILE A C 1
ATOM 779 O O . ILE A 1 98 ? 2.895 0.400 -8.135 1.00 87.06 98 ILE A O 1
ATOM 783 N N . PHE A 1 99 ? 2.424 -0.885 -6.353 1.00 90.00 99 PHE A N 1
ATOM 784 C CA . PHE A 1 99 ? 3.636 -1.695 -6.432 1.00 90.00 99 PHE A CA 1
ATOM 785 C C . PHE A 1 99 ? 3.750 -2.438 -7.770 1.00 90.00 99 PHE A C 1
ATOM 787 O O . PHE A 1 99 ? 4.789 -2.358 -8.419 1.00 90.00 99 PHE A O 1
ATOM 794 N N . LEU A 1 100 ? 2.681 -3.105 -8.221 1.00 87.19 100 LEU A N 1
ATOM 795 C CA . LEU A 1 100 ? 2.660 -3.828 -9.499 1.00 87.19 100 LEU A CA 1
ATOM 796 C C . LEU A 1 100 ? 2.858 -2.897 -10.699 1.00 87.19 100 LEU A C 1
ATOM 798 O O . LEU A 1 100 ? 3.620 -3.223 -11.607 1.00 87.19 100 LEU A O 1
ATOM 802 N N . ILE A 1 101 ? 2.208 -1.731 -10.694 1.00 86.31 101 ILE A N 1
ATOM 803 C CA . ILE A 1 101 ? 2.364 -0.727 -11.755 1.00 86.31 101 ILE A CA 1
ATOM 804 C C . ILE A 1 101 ? 3.801 -0.189 -11.774 1.00 86.31 101 ILE A C 1
ATOM 806 O O . ILE A 1 101 ? 4.407 -0.096 -12.841 1.00 86.31 101 ILE A O 1
ATOM 810 N N . SER A 1 102 ? 4.369 0.115 -10.604 1.00 86.31 102 SER A N 1
ATOM 811 C CA . SER A 1 102 ? 5.759 0.567 -10.468 1.00 86.31 102 SER A CA 1
ATOM 812 C C . SER A 1 102 ? 6.755 -0.492 -10.953 1.00 86.31 102 SER A C 1
ATOM 814 O O . SER A 1 102 ? 7.662 -0.182 -11.725 1.0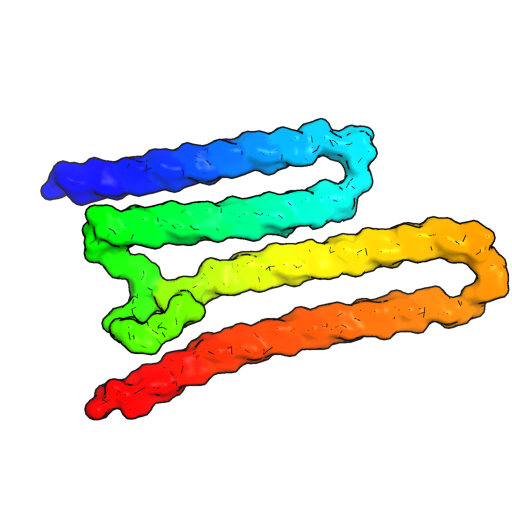0 86.31 102 SER A O 1
ATOM 816 N N . ALA A 1 103 ? 6.551 -1.756 -10.575 1.00 85.56 103 ALA A N 1
ATOM 817 C CA . ALA A 1 103 ? 7.384 -2.876 -11.005 1.00 85.56 103 ALA A CA 1
ATOM 818 C C . ALA A 1 103 ? 7.309 -3.099 -12.523 1.00 85.56 103 ALA A C 1
ATOM 820 O O . ALA A 1 103 ? 8.333 -3.316 -13.170 1.00 85.56 103 ALA A O 1
ATOM 821 N N . PHE A 1 104 ? 6.116 -2.984 -13.112 1.00 85.00 104 PHE A N 1
ATOM 822 C CA . PHE A 1 104 ? 5.940 -3.060 -14.561 1.00 85.00 104 PHE A CA 1
ATOM 823 C C . PHE A 1 104 ? 6.649 -1.916 -15.282 1.00 85.00 104 PHE A C 1
ATOM 825 O O . PHE A 1 104 ? 7.357 -2.139 -16.260 1.00 85.00 104 PHE A O 1
ATOM 832 N N . PHE A 1 105 ? 6.530 -0.690 -14.774 1.00 83.31 105 PHE A N 1
ATOM 833 C CA . PHE A 1 105 ? 7.238 0.448 -15.348 1.00 83.31 105 PHE A CA 1
ATOM 834 C C . PHE A 1 105 ? 8.761 0.291 -15.233 1.00 83.31 105 PHE A C 1
A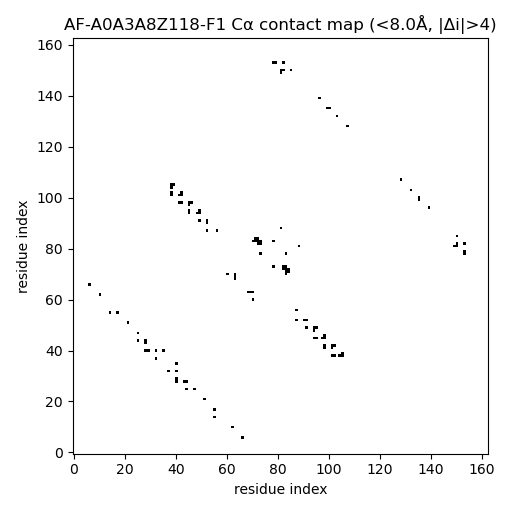TOM 836 O O . PHE A 1 105 ? 9.481 0.583 -16.186 1.00 83.31 105 PHE A O 1
ATOM 843 N N . TYR A 1 106 ? 9.258 -0.230 -14.107 1.00 85.00 106 TYR A N 1
ATOM 844 C CA . TYR A 1 106 ? 10.672 -0.562 -13.931 1.00 85.00 106 TYR A CA 1
ATOM 845 C C . TYR A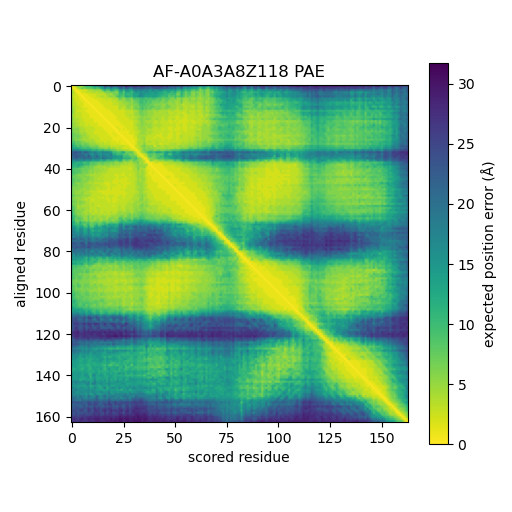 1 106 ? 11.148 -1.590 -14.972 1.00 85.00 106 TYR A C 1
ATOM 847 O O . TYR A 1 106 ? 12.174 -1.383 -15.617 1.00 85.00 106 TYR A O 1
ATOM 855 N N . PHE A 1 107 ? 10.363 -2.646 -15.203 1.00 82.19 107 PHE A N 1
ATOM 856 C CA . PHE A 1 107 ? 10.648 -3.663 -16.217 1.00 82.19 107 PHE A CA 1
ATOM 857 C C . PHE A 1 107 ? 10.751 -3.073 -17.633 1.00 82.19 107 PHE A C 1
ATOM 859 O O . PHE A 1 107 ? 11.664 -3.414 -18.382 1.00 82.19 107 PHE A O 1
ATOM 866 N N . LEU A 1 108 ? 9.873 -2.131 -17.989 1.00 78.06 108 LEU A N 1
ATOM 867 C CA . LEU A 1 108 ? 9.922 -1.459 -19.292 1.00 78.06 108 LEU A CA 1
ATOM 868 C C . LEU A 1 108 ? 11.145 -0.549 -19.454 1.00 78.06 108 LEU A C 1
ATOM 870 O O . LEU A 1 108 ? 11.716 -0.470 -20.542 1.00 78.06 108 LEU A O 1
ATOM 874 N N . VAL A 1 109 ? 11.556 0.139 -18.385 1.00 78.25 109 VAL A N 1
ATOM 875 C CA . VAL A 1 109 ? 12.771 0.967 -18.398 1.00 78.25 109 VAL A CA 1
ATOM 876 C C . VAL A 1 109 ? 14.011 0.102 -18.632 1.00 78.25 109 VAL A C 1
ATOM 878 O O . VAL A 1 109 ? 14.869 0.488 -19.427 1.00 78.25 109 VAL A O 1
ATOM 881 N N . GLU A 1 110 ? 14.077 -1.072 -18.002 1.00 74.62 110 GLU A N 1
ATOM 882 C CA . GLU A 1 110 ? 15.177 -2.027 -18.170 1.00 74.62 110 GLU A CA 1
ATOM 883 C C . GLU A 1 110 ? 15.205 -2.618 -19.597 1.00 74.62 110 GLU A C 1
ATOM 885 O O . GLU A 1 110 ? 16.260 -2.653 -20.230 1.00 74.62 110 GLU A O 1
ATOM 890 N N . ILE A 1 111 ? 14.046 -2.987 -20.167 1.00 70.69 111 ILE A N 1
ATOM 891 C CA . ILE A 1 111 ? 13.948 -3.474 -21.560 1.00 70.69 111 ILE A CA 1
ATOM 892 C C . ILE A 1 111 ? 14.401 -2.413 -22.564 1.00 70.69 111 ILE A C 1
ATOM 894 O O . ILE A 1 111 ? 15.134 -2.728 -23.499 1.00 70.69 111 ILE A O 1
ATOM 898 N N . ARG A 1 112 ? 14.021 -1.145 -22.372 1.00 65.75 112 ARG A N 1
ATOM 899 C CA . ARG A 1 112 ? 14.422 -0.057 -23.277 1.00 65.75 112 ARG A CA 1
ATOM 900 C C . ARG A 1 112 ? 15.941 0.152 -23.304 1.00 65.75 112 ARG A C 1
ATOM 902 O O . ARG A 1 112 ? 16.491 0.517 -24.341 1.00 65.75 112 ARG A O 1
ATOM 909 N N . TYR A 1 113 ? 16.624 -0.106 -22.186 1.00 59.12 113 TYR A N 1
ATOM 910 C CA . TYR A 1 113 ? 18.090 -0.117 -22.124 1.00 59.12 113 TYR A CA 1
ATOM 911 C C . TYR A 1 113 ? 18.684 -1.248 -22.983 1.00 59.12 113 TYR A C 1
ATOM 913 O O . TYR A 1 113 ? 19.668 -1.038 -23.693 1.00 59.12 113 TYR A O 1
ATOM 921 N N . MET A 1 114 ? 18.042 -2.420 -22.985 1.00 53.34 114 MET A N 1
ATOM 922 C CA . MET A 1 114 ? 18.442 -3.575 -23.798 1.00 53.34 114 MET A CA 1
ATOM 923 C C . MET A 1 114 ? 18.122 -3.400 -25.293 1.00 53.34 114 MET A C 1
ATOM 925 O O . MET A 1 114 ? 18.890 -3.855 -26.135 1.00 53.34 114 MET A O 1
ATOM 929 N N . GLU A 1 115 ? 17.044 -2.698 -25.654 1.00 56.75 115 GLU A N 1
ATOM 930 C CA . GLU A 1 115 ? 16.697 -2.377 -27.051 1.00 56.75 115 GLU A CA 1
ATOM 931 C C . GLU A 1 115 ? 17.643 -1.361 -27.696 1.00 56.75 115 GLU A C 1
ATOM 933 O O . GLU A 1 115 ? 17.934 -1.460 -28.889 1.00 56.75 115 GLU A O 1
ATOM 938 N N . TRP A 1 116 ? 18.170 -0.407 -26.920 1.00 51.31 116 TRP A N 1
ATOM 939 C CA . TRP A 1 116 ? 19.216 0.496 -27.407 1.00 51.31 116 TRP A CA 1
ATOM 940 C C . TRP A 1 116 ? 20.507 -0.266 -27.757 1.00 51.31 116 TRP A C 1
ATOM 942 O O . TRP A 1 116 ? 21.159 0.063 -28.750 1.00 51.31 116 TRP A O 1
ATOM 952 N N . LEU A 1 117 ? 20.830 -1.329 -27.006 1.00 51.06 117 LEU A N 1
ATOM 953 C CA . LEU A 1 117 ? 21.923 -2.257 -27.330 1.00 51.06 117 LEU A CA 1
ATOM 954 C C . LEU A 1 117 ? 21.574 -3.184 -28.513 1.00 51.06 117 LEU A C 1
ATOM 956 O O . LEU A 1 117 ? 22.421 -3.448 -29.364 1.00 51.06 117 LEU A O 1
ATOM 960 N N . LEU A 1 118 ? 20.320 -3.634 -28.618 1.00 49.41 118 LEU A N 1
ATOM 961 C CA . LEU A 1 118 ? 19.796 -4.509 -29.677 1.00 49.41 118 LEU A CA 1
ATOM 962 C C . LEU A 1 118 ? 19.038 -3.719 -30.756 1.00 49.41 118 LEU A C 1
ATOM 964 O O . LEU A 1 118 ? 17.911 -4.056 -31.120 1.00 49.41 118 LEU A O 1
ATOM 968 N N . LYS A 1 119 ? 19.679 -2.690 -31.319 1.00 50.50 119 LYS A N 1
ATOM 969 C CA . LYS A 1 119 ? 19.175 -1.755 -32.352 1.00 50.50 119 LYS A CA 1
ATOM 970 C C . LYS A 1 119 ? 18.746 -2.405 -33.698 1.00 50.50 119 LYS A C 1
ATOM 972 O O . LYS A 1 119 ? 18.793 -1.756 -34.739 1.00 50.50 119 LYS A O 1
ATOM 977 N N . LYS A 1 120 ? 18.368 -3.691 -33.729 1.00 48.94 120 LYS A N 1
ATOM 978 C CA . LYS A 1 120 ? 18.206 -4.510 -34.943 1.00 48.94 120 LYS A CA 1
ATOM 979 C C . LYS A 1 120 ? 16.847 -5.213 -35.126 1.00 48.94 120 LYS A C 1
ATOM 981 O O . LYS A 1 120 ? 16.634 -5.756 -36.202 1.00 48.94 120 LYS A O 1
ATOM 986 N N . MET A 1 121 ? 15.904 -5.183 -34.177 1.00 48.03 121 MET A N 1
ATOM 987 C CA . MET A 1 121 ? 14.594 -5.868 -34.320 1.00 48.03 121 MET A CA 1
ATOM 988 C C . MET A 1 121 ? 13.413 -4.917 -34.054 1.00 48.03 121 MET A C 1
ATOM 990 O O . MET A 1 121 ? 12.772 -4.927 -33.008 1.00 48.03 121 MET A O 1
ATOM 994 N N . HIS A 1 122 ? 13.135 -4.044 -35.021 1.00 56.44 122 HIS A N 1
ATOM 995 C CA . HIS A 1 122 ? 12.167 -2.952 -34.899 1.00 56.44 122 HIS A CA 1
ATOM 996 C C . HIS A 1 122 ? 10.745 -3.392 -35.310 1.00 56.44 122 HIS A C 1
ATOM 998 O O . HIS A 1 122 ? 10.282 -3.040 -36.391 1.00 56.44 122 HIS A O 1
ATOM 1004 N N . LYS A 1 123 ? 10.034 -4.156 -34.465 1.00 57.81 123 LYS A N 1
ATOM 1005 C CA . LYS A 1 123 ? 8.550 -4.269 -34.516 1.00 57.81 123 LYS A CA 1
ATOM 1006 C C . LYS A 1 123 ? 7.908 -4.949 -33.297 1.00 57.81 123 LYS A C 1
ATOM 1008 O O . LYS A 1 123 ? 6.725 -4.736 -33.055 1.00 57.81 123 LYS A O 1
ATOM 1013 N N . GLU A 1 124 ? 8.663 -5.722 -32.518 1.00 62.38 124 GLU A N 1
ATOM 1014 C CA . GLU A 1 124 ? 8.109 -6.539 -31.420 1.00 62.38 124 GLU A CA 1
ATOM 1015 C C . GLU A 1 124 ? 8.027 -5.800 -30.070 1.00 62.38 124 GLU A C 1
ATOM 1017 O O . GLU A 1 124 ? 7.137 -6.077 -29.266 1.00 62.38 124 GLU A O 1
ATOM 1022 N N . ALA A 1 125 ? 8.861 -4.773 -29.875 1.00 60.62 125 ALA A N 1
ATOM 1023 C CA . ALA A 1 125 ? 8.904 -3.893 -28.701 1.00 60.62 125 ALA A CA 1
ATOM 1024 C C . ALA A 1 125 ? 7.530 -3.344 -28.269 1.00 60.62 125 ALA A C 1
ATOM 1026 O O . ALA A 1 125 ? 7.116 -3.433 -27.111 1.00 60.62 125 ALA A O 1
ATOM 1027 N N . GLY A 1 126 ? 6.783 -2.793 -29.234 1.00 67.06 126 GLY A N 1
ATOM 1028 C CA . GLY A 1 126 ? 5.479 -2.177 -28.980 1.00 67.06 126 GLY A CA 1
ATOM 1029 C C . GLY A 1 126 ? 4.403 -3.191 -28.590 1.00 67.06 126 GLY A C 1
ATOM 1030 O O . GLY A 1 126 ? 3.504 -2.864 -27.819 1.00 67.06 126 GLY A O 1
ATOM 1031 N N . ILE A 1 127 ? 4.515 -4.433 -29.073 1.00 67.62 127 ILE A N 1
ATOM 1032 C CA . ILE A 1 127 ? 3.560 -5.503 -28.772 1.00 67.62 127 ILE A CA 1
ATOM 1033 C C . ILE A 1 127 ? 3.743 -5.961 -27.324 1.00 67.62 127 ILE A C 1
ATOM 1035 O O . ILE A 1 127 ? 2.755 -6.098 -26.609 1.00 67.62 127 ILE A O 1
ATOM 1039 N N . VAL A 1 128 ? 4.985 -6.115 -26.852 1.00 70.25 128 VAL A N 1
ATOM 1040 C CA . VAL A 1 128 ? 5.281 -6.516 -25.463 1.00 70.25 128 VAL A CA 1
ATOM 1041 C C . VAL A 1 128 ? 4.754 -5.488 -24.458 1.00 70.25 128 VAL A C 1
ATOM 1043 O O . VAL A 1 128 ? 4.153 -5.866 -23.451 1.00 70.25 128 VAL A O 1
ATOM 1046 N N . PHE A 1 129 ? 4.903 -4.192 -24.752 1.00 72.81 129 PHE A N 1
ATOM 1047 C CA . PHE A 1 129 ? 4.355 -3.119 -23.917 1.00 72.81 129 PHE A CA 1
ATOM 1048 C C . PHE A 1 129 ? 2.825 -3.199 -23.804 1.00 72.81 129 PHE A C 1
ATOM 1050 O O . PHE A 1 129 ? 2.273 -3.167 -22.702 1.00 72.81 129 PHE A O 1
ATOM 1057 N N . LEU A 1 130 ? 2.141 -3.325 -24.945 1.00 77.50 130 LEU A N 1
ATOM 1058 C CA . LEU A 1 130 ? 0.680 -3.297 -25.017 1.00 77.50 130 LEU A CA 1
ATOM 1059 C C . LEU A 1 130 ? 0.075 -4.554 -24.374 1.00 77.50 130 LEU A C 1
ATOM 1061 O O . LEU A 1 130 ? -0.839 -4.460 -23.556 1.00 77.50 130 LEU A O 1
ATOM 1065 N N . LEU A 1 131 ? 0.648 -5.724 -24.666 1.00 80.38 131 LEU A N 1
ATOM 1066 C CA . LEU A 1 131 ? 0.197 -7.011 -24.138 1.00 80.38 131 LEU A CA 1
ATOM 1067 C C . LEU A 1 131 ? 0.461 -7.112 -22.624 1.00 80.38 131 LEU A C 1
ATOM 1069 O O . LEU A 1 131 ? -0.438 -7.487 -21.872 1.00 80.38 131 LEU A O 1
ATOM 1073 N N . GLY A 1 132 ? 1.638 -6.683 -22.152 1.00 79.31 132 GLY A N 1
ATOM 1074 C CA . GLY A 1 132 ? 1.971 -6.644 -20.725 1.00 79.31 132 GLY A CA 1
ATOM 1075 C C . GLY A 1 132 ? 1.084 -5.686 -19.921 1.00 79.31 132 GLY A C 1
ATOM 1076 O O . GLY A 1 132 ? 0.564 -6.063 -18.869 1.00 79.31 132 GLY A O 1
ATOM 1077 N N . GLY A 1 133 ? 0.835 -4.480 -20.443 1.00 81.31 133 GLY A N 1
ATOM 1078 C CA . GLY A 1 133 ? -0.045 -3.500 -19.802 1.00 81.31 133 GLY A CA 1
ATOM 1079 C C . GLY A 1 133 ? -1.496 -3.981 -19.714 1.00 81.31 133 GLY A C 1
ATOM 1080 O O . GLY A 1 133 ? -2.127 -3.861 -18.662 1.00 81.31 133 GLY A O 1
ATOM 1081 N N . CYS A 1 134 ? -2.014 -4.595 -20.784 1.00 81.62 134 CYS A N 1
ATOM 1082 C CA . CYS A 1 134 ? -3.356 -5.179 -20.799 1.00 81.62 134 CYS A CA 1
ATOM 1083 C C . CYS A 1 134 ? -3.516 -6.319 -19.783 1.00 81.62 134 CYS A C 1
ATOM 1085 O O . CYS A 1 134 ? -4.522 -6.355 -19.073 1.00 81.62 134 CYS A O 1
ATOM 1087 N N . VAL A 1 135 ? -2.533 -7.221 -19.663 1.00 84.25 135 VAL A N 1
ATOM 1088 C CA . VAL A 1 135 ? -2.561 -8.315 -18.673 1.00 84.25 135 VAL A CA 1
ATOM 1089 C C . VAL A 1 135 ? -2.562 -7.766 -17.24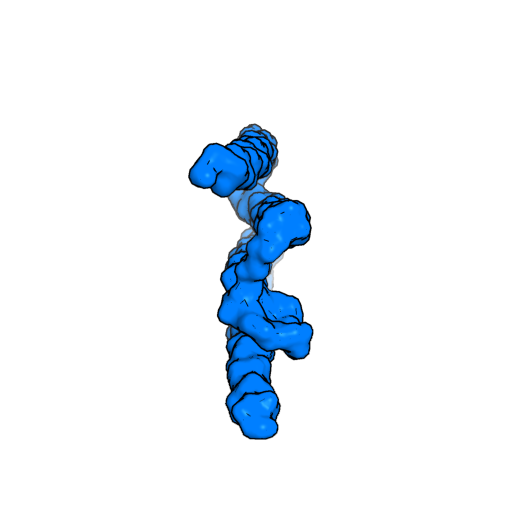5 1.00 84.25 135 VAL A C 1
ATOM 1091 O O . VAL A 1 135 ? -3.318 -8.243 -16.397 1.00 84.25 135 VAL A O 1
ATOM 1094 N N . LEU A 1 136 ? -1.760 -6.734 -16.979 1.00 84.38 136 LEU A N 1
ATOM 1095 C CA . LEU A 1 136 ? -1.657 -6.133 -15.651 1.00 84.38 136 LEU A CA 1
ATOM 1096 C C . LEU A 1 136 ? -2.947 -5.401 -15.252 1.00 84.38 136 LEU A C 1
ATOM 1098 O O . LEU A 1 136 ? -3.443 -5.582 -14.140 1.00 84.38 136 LEU A O 1
ATOM 1102 N N . LEU A 1 137 ? -3.552 -4.652 -16.181 1.00 82.00 137 LEU A N 1
ATOM 1103 C CA . LEU A 1 137 ? -4.863 -4.031 -15.979 1.00 82.00 137 LEU A CA 1
ATOM 1104 C C . LEU A 1 137 ? -5.965 -5.076 -15.763 1.00 82.00 137 LEU A C 1
ATOM 1106 O O . LEU A 1 137 ? -6.783 -4.918 -14.856 1.00 82.00 137 LEU A O 1
ATOM 1110 N N . ALA A 1 138 ? -5.969 -6.165 -16.538 1.00 82.50 138 ALA A N 1
ATOM 1111 C CA . ALA A 1 138 ? -6.928 -7.253 -16.366 1.00 82.50 138 ALA A CA 1
ATOM 1112 C C . ALA A 1 138 ? -6.794 -7.923 -14.987 1.00 82.50 138 ALA A C 1
ATOM 1114 O O . ALA A 1 138 ? -7.807 -8.193 -14.340 1.00 82.50 138 ALA A O 1
ATOM 1115 N N . LEU A 1 139 ? -5.565 -8.134 -14.500 1.00 82.00 139 LEU A N 1
ATOM 1116 C CA . LEU A 1 139 ? -5.303 -8.654 -13.154 1.00 82.00 139 LEU A CA 1
ATOM 1117 C C . LEU A 1 139 ? -5.844 -7.725 -12.062 1.00 82.00 139 LEU A C 1
ATOM 1119 O O . LEU A 1 139 ? -6.529 -8.197 -11.157 1.00 82.00 139 LEU A O 1
ATOM 1123 N N . ILE A 1 140 ? -5.597 -6.417 -12.167 1.00 84.12 140 ILE A N 1
ATOM 1124 C CA . ILE A 1 140 ? -6.098 -5.418 -11.211 1.00 84.12 140 ILE A CA 1
ATOM 1125 C C . ILE A 1 140 ? -7.636 -5.411 -11.213 1.00 84.12 140 ILE A C 1
ATOM 1127 O O . ILE A 1 140 ? -8.266 -5.545 -10.167 1.00 84.12 140 ILE A O 1
ATOM 1131 N N . VAL A 1 141 ? -8.279 -5.348 -12.382 1.00 83.00 141 VAL A N 1
ATOM 1132 C CA . VAL A 1 141 ? -9.752 -5.340 -12.484 1.00 83.00 141 VAL A CA 1
ATOM 1133 C C . VAL A 1 141 ? -10.369 -6.644 -11.963 1.00 83.00 141 VAL A C 1
ATOM 1135 O O . VAL A 1 141 ? -11.384 -6.614 -11.257 1.00 83.00 141 VAL A O 1
ATOM 1138 N N . LYS A 1 142 ? -9.748 -7.794 -12.246 1.00 81.69 142 LYS A N 1
ATOM 1139 C CA . LYS A 1 142 ? -10.192 -9.091 -11.723 1.00 81.69 142 LYS A CA 1
ATOM 1140 C C . LYS A 1 142 ? -10.053 -9.156 -10.199 1.00 81.69 142 LYS A C 1
ATOM 1142 O O . LYS A 1 142 ? -10.971 -9.594 -9.518 1.00 81.69 142 LYS A O 1
ATOM 1147 N N . MET A 1 143 ? -8.952 -8.657 -9.643 1.00 76.50 143 MET A N 1
ATOM 1148 C CA . MET A 1 143 ? -8.761 -8.596 -8.192 1.00 76.50 143 MET A CA 1
ATOM 1149 C C . MET A 1 143 ? -9.773 -7.657 -7.519 1.00 76.50 143 MET A C 1
ATOM 1151 O O . MET A 1 143 ? -10.346 -8.027 -6.496 1.00 76.50 143 MET A O 1
ATOM 1155 N N . LYS A 1 144 ? -10.072 -6.494 -8.119 1.00 78.69 144 LYS A N 1
ATOM 1156 C CA . LYS A 1 144 ? -11.135 -5.592 -7.645 1.00 78.69 144 LYS A CA 1
ATOM 1157 C C . LYS A 1 144 ? -12.500 -6.280 -7.645 1.00 78.69 144 LYS A C 1
ATOM 1159 O O . LYS A 1 144 ? -13.211 -6.201 -6.650 1.00 78.69 144 LYS A O 1
ATOM 1164 N N . SER A 1 145 ? -12.881 -6.922 -8.750 1.00 72.50 145 SER A N 1
ATOM 1165 C CA . SER A 1 145 ? -14.190 -7.586 -8.865 1.00 72.50 145 SER A CA 1
ATOM 1166 C C . SER A 1 145 ? -14.336 -8.727 -7.863 1.00 72.50 145 SER A C 1
ATOM 1168 O O . SER A 1 145 ? -15.350 -8.773 -7.178 1.00 72.50 145 SER A O 1
ATOM 1170 N N . VAL A 1 146 ? -13.297 -9.544 -7.659 1.00 75.56 146 VAL A N 1
ATOM 1171 C CA . VAL A 1 146 ? -13.277 -10.576 -6.607 1.00 75.56 146 VAL A CA 1
ATOM 1172 C C . VAL A 1 146 ? -13.409 -9.964 -5.207 1.00 75.56 146 VAL A C 1
ATOM 1174 O O . VAL A 1 146 ? -14.106 -10.517 -4.358 1.00 75.56 146 VAL A O 1
ATOM 1177 N N . LEU A 1 147 ? -12.764 -8.823 -4.942 1.00 68.81 147 LEU A N 1
ATOM 1178 C CA . LEU A 1 147 ? -12.863 -8.139 -3.650 1.00 68.81 147 LEU A CA 1
ATOM 1179 C C . LEU A 1 147 ? -14.273 -7.572 -3.412 1.00 68.81 147 LEU A C 1
ATOM 1181 O O . LEU A 1 147 ? -14.822 -7.728 -2.324 1.00 68.81 147 LEU A O 1
ATOM 1185 N N . VAL A 1 148 ? -14.872 -6.955 -4.435 1.00 71.12 148 VAL A N 1
ATOM 1186 C CA . VAL A 1 148 ? -16.240 -6.414 -4.394 1.00 71.12 148 VAL A CA 1
ATOM 1187 C C . VAL A 1 148 ? -17.261 -7.536 -4.254 1.00 71.12 148 VAL A C 1
ATOM 1189 O O . VAL A 1 148 ? -18.161 -7.431 -3.431 1.00 71.12 148 VAL A O 1
ATOM 1192 N N . GLU A 1 149 ? -17.099 -8.631 -4.991 1.00 71.50 149 GLU A N 1
ATOM 1193 C CA . GLU A 1 149 ? -17.967 -9.801 -4.902 1.00 71.50 149 GLU A CA 1
ATOM 1194 C C . GLU A 1 149 ? -17.881 -10.446 -3.515 1.00 71.50 149 GLU A C 1
ATOM 1196 O O . GLU A 1 149 ? -18.908 -10.742 -2.913 1.00 71.50 149 GLU A O 1
ATOM 1201 N N . LYS A 1 150 ? -16.681 -10.576 -2.935 1.00 67.25 150 LYS A N 1
ATOM 1202 C CA . LYS A 1 150 ? -16.532 -11.044 -1.547 1.00 67.25 150 LYS A CA 1
ATOM 1203 C C . LYS A 1 150 ? -17.126 -10.075 -0.523 1.00 67.25 150 LYS A C 1
ATOM 1205 O O . LYS A 1 150 ? -17.623 -10.529 0.503 1.00 67.25 150 LYS A O 1
ATOM 1210 N N . CYS A 1 151 ? -17.110 -8.770 -0.792 1.00 60.66 151 CYS A N 1
ATOM 1211 C CA . CYS A 1 151 ? -17.734 -7.766 0.068 1.00 60.66 151 CYS A CA 1
ATOM 1212 C C . CYS A 1 151 ? -19.276 -7.780 -0.046 1.00 60.66 151 CYS A C 1
ATOM 1214 O O . CYS A 1 151 ? -19.959 -7.674 0.971 1.00 60.66 151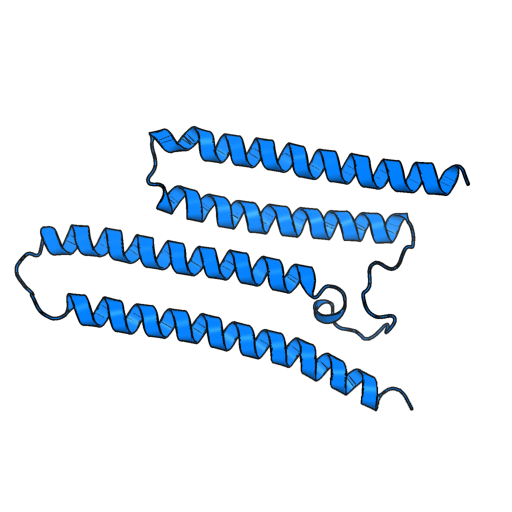 CYS A O 1
ATOM 1216 N N . ASN A 1 152 ? -19.823 -7.981 -1.253 1.00 62.66 152 ASN A N 1
ATOM 1217 C CA . ASN A 1 152 ? -21.265 -8.002 -1.542 1.00 62.66 152 ASN A CA 1
ATOM 1218 C C . ASN A 1 152 ? -21.937 -9.344 -1.215 1.00 62.66 152 ASN A C 1
ATOM 1220 O O . ASN A 1 152 ? -23.015 -9.360 -0.626 1.00 62.66 152 ASN A O 1
ATOM 1224 N N . ASN A 1 153 ? -21.308 -10.483 -1.515 1.00 57.25 153 ASN A N 1
ATOM 1225 C CA . ASN A 1 153 ? -21.842 -11.803 -1.150 1.00 57.25 153 ASN A CA 1
ATOM 1226 C C . ASN A 1 153 ? -21.900 -11.982 0.374 1.00 57.25 153 ASN A C 1
ATOM 1228 O O . ASN A 1 153 ? -22.765 -12.687 0.892 1.00 57.25 153 ASN A O 1
ATOM 1232 N N . ALA A 1 154 ? -21.020 -11.299 1.108 1.00 52.50 154 ALA A N 1
ATOM 1233 C CA . ALA A 1 154 ? -21.088 -11.231 2.559 1.00 52.50 154 ALA A CA 1
ATOM 1234 C C . ALA A 1 154 ? -22.239 -10.333 3.061 1.00 52.50 154 ALA A C 1
ATOM 1236 O O . ALA A 1 154 ? -22.736 -10.564 4.160 1.00 52.50 154 ALA A O 1
ATOM 1237 N N . LEU A 1 155 ? -22.692 -9.333 2.292 1.00 49.97 155 LEU A N 1
ATOM 1238 C CA . LEU A 1 155 ? -23.873 -8.520 2.623 1.00 49.97 155 LEU A CA 1
ATOM 1239 C C . LEU A 1 155 ? -25.175 -9.318 2.430 1.00 49.97 155 LEU A C 1
ATOM 1241 O O . LEU A 1 155 ? -25.968 -9.396 3.362 1.00 49.97 155 LEU A O 1
ATOM 1245 N N . HIS A 1 156 ? -25.347 -10.011 1.300 1.00 48.62 156 HIS A N 1
ATOM 1246 C CA . HIS A 1 156 ? -26.553 -10.820 1.042 1.00 48.62 156 HIS A CA 1
ATOM 1247 C C . HIS A 1 156 ? -26.704 -12.045 1.959 1.00 48.62 156 HIS A C 1
ATOM 1249 O O . HIS A 1 156 ? -27.820 -12.496 2.216 1.00 48.62 156 HIS A O 1
ATOM 1255 N N . LYS A 1 157 ? -25.603 -12.593 2.493 1.00 46.91 157 LYS A N 1
ATOM 1256 C CA . LYS A 1 157 ? -25.673 -13.678 3.486 1.00 46.91 157 LYS A CA 1
ATOM 1257 C C . LYS A 1 157 ? -26.199 -13.196 4.849 1.00 46.91 157 LYS A C 1
ATOM 1259 O O . LYS A 1 157 ? -26.775 -13.995 5.577 1.00 46.91 157 LYS A O 1
ATOM 1264 N N . ASN A 1 158 ? -26.045 -11.908 5.175 1.00 47.09 158 ASN A N 1
ATOM 1265 C CA . ASN A 1 158 ? -26.601 -11.323 6.399 1.00 47.09 158 ASN A CA 1
ATOM 1266 C C . ASN A 1 158 ? -28.106 -11.022 6.281 1.00 47.09 158 ASN A C 1
ATOM 1268 O O . ASN A 1 158 ? -28.796 -11.133 7.284 1.00 47.09 158 ASN A O 1
ATOM 1272 N N . GLU A 1 159 ? -28.627 -10.713 5.087 1.00 44.78 159 GLU A N 1
ATOM 1273 C CA . GLU A 1 159 ? -30.082 -10.575 4.868 1.00 44.78 159 GLU A CA 1
ATOM 1274 C C . GLU A 1 159 ? -30.831 -11.911 4.979 1.00 44.78 159 GLU A C 1
ATOM 1276 O O . GLU A 1 159 ? -31.971 -11.929 5.419 1.00 44.78 159 GLU A O 1
ATOM 1281 N N . LYS A 1 160 ? -30.209 -13.040 4.610 1.00 44.06 160 LYS A N 1
ATOM 1282 C CA . LYS A 1 160 ? -30.859 -14.366 4.659 1.00 44.06 160 LYS A CA 1
ATOM 1283 C C . LYS A 1 160 ? -30.810 -15.077 6.016 1.00 44.06 160 LYS A C 1
ATOM 1285 O O . LYS A 1 160 ? -31.545 -16.037 6.198 1.00 44.06 160 LYS A O 1
ATOM 1290 N N . ASN A 1 161 ? -29.945 -14.645 6.933 1.00 42.16 161 ASN A N 1
ATOM 1291 C CA . ASN A 1 161 ? -29.787 -15.249 8.265 1.00 42.16 161 ASN A CA 1
ATOM 1292 C C . ASN A 1 161 ? -30.393 -14.374 9.384 1.00 42.16 161 ASN A C 1
ATOM 1294 O O . ASN A 1 161 ? -30.071 -14.573 10.553 1.00 42.16 161 ASN A O 1
ATOM 1298 N N . GLY A 1 162 ? -31.196 -13.371 9.014 1.00 40.75 162 GLY A N 1
ATOM 1299 C CA . GLY A 1 162 ? -31.831 -12.407 9.915 1.00 40.75 162 GLY A CA 1
ATOM 1300 C C . GLY A 1 162 ? -33.329 -12.624 10.153 1.00 40.75 162 GLY A C 1
ATOM 1301 O O . GLY A 1 162 ? -33.956 -11.692 10.650 1.00 40.75 162 GLY A O 1
ATOM 1302 N N . ASP A 1 163 ? -33.868 -13.802 9.814 1.00 35.91 163 ASP A N 1
ATOM 1303 C CA . ASP A 1 163 ? -35.207 -14.270 10.217 1.00 35.91 163 ASP A CA 1
ATOM 1304 C C . ASP A 1 163 ? -35.092 -15.393 11.260 1.00 35.91 163 ASP A C 1
ATOM 1306 O O . ASP A 1 163 ? -34.338 -16.365 11.003 1.00 35.91 163 ASP A O 1
#

Foldseek 3Di:
DVVVVVLVVVLVVVVVCLVVVLVVVLVVLVVPVVPDDVLVSLLVSLVSQLVSLVVVVVSVVVSCVVVVPQCAPDPDPPQDPCRRCVPSVVSNLVSVLSNLVSVLVVVLVVVVVVCVVVVDDPDCNVVCNVVVVVVSVVVSVVVVVVSVCSNVVSVVVVVVVVD

Secondary structure (DSSP, 8-state):
-HHHHHHHHHHHHHHHHHHHHHHHHHHHHHGGGGGS-HHHHHHHHHHHHHHHHHHHHHHHHHHHHHHT----S---TT--HHHH-HHHHHHHHHHHHHHHHHHHHHHHHHHHHHHHHTTT-TTSHHHHHHHHHHHHHHHHHHHHHHHHHHHHHHHHHHHHT--

pLDDT: mean 73.95, std 15.02, range [35.91, 92.81]

Mean predicted aligned error: 11.42 Å

Radius of gyration: 22.07 Å; Cα contacts (8 Å, |Δi|>4): 64; chains: 1; bounding box: 58×26×69 Å

Solvent-accessible surface area (backbone atoms only — not comparable to full-atom values): 9265 Å² total; per-residue (Å²): 118,68,67,62,52,53,53,50,51,51,52,50,51,55,51,49,52,54,51,53,55,43,52,54,54,52,48,60,61,54,71,52,45,93,83,45,62,70,56,61,52,50,43,54,50,32,57,50,47,50,51,50,54,52,49,51,49,54,49,52,50,51,49,27,66,76,69,71,47,81,80,46,78,51,92,57,92,84,59,53,72,67,64,36,41,50,66,62,55,52,52,49,50,54,42,52,51,52,33,52,53,44,53,52,52,47,53,50,56,56,50,54,58,50,44,69,74,51,79,79,67,95,71,59,67,65,51,55,53,54,54,52,52,52,53,52,51,50,51,52,53,52,52,49,50,54,51,50,46,58,54,47,57,56,52,58,54,52,68,73,69,71,121